Protein AF-A0A1M6DU33-F1 (afdb_monomer_lite)

Secondary structure (DSSP, 8-state):
-HHHHHHHHHHHHHHHHS---HHHHHHHHHHHHHHHHHHHHHHHHHHHT-HHHHHHHHHHHHHHHHHHHHHHHHHHHHHHHHHHHHHHHS----------S---

Organism: NCBI:txid1121432

Radius of gyration: 21.59 Å; chains: 1; bounding box: 40×49×50 Å

pLDDT: mean 84.2, std 13.63, range [44.47, 97.31]

Foldseek 3Di:
DVVVVVVVVVVVVCCVVDVDDPVRVVVVVVVVVVVCVVVVVVVVVVCVVDVVNVVCCVVVVVVCVCCVVCVVVVVVVVVVVVVVVVCVVDVPCPPPPPDDPDDD

InterPro domains:
  IPR005642 Lysine exporter LysO [PF03956] (6-87)

Structure (mmCIF, N/CA/C/O backbone):
data_AF-A0A1M6DU33-F1
#
_entry.id   AF-A0A1M6DU33-F1
#
loop_
_atom_site.group_PDB
_atom_site.id
_atom_site.type_symbol
_atom_site.label_atom_id
_atom_site.label_alt_id
_atom_site.label_comp_id
_atom_site.label_asym_id
_atom_site.label_entity_id
_atom_site.label_seq_id
_atom_site.pdbx_PDB_ins_code
_atom_site.Cartn_x
_atom_site.Cartn_y
_atom_site.Cartn_z
_atom_s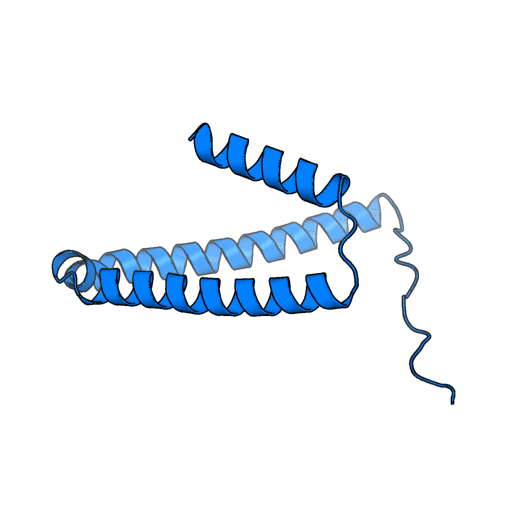ite.occupancy
_atom_site.B_iso_or_equiv
_atom_site.auth_seq_id
_atom_site.auth_comp_id
_atom_site.auth_asym_id
_atom_site.auth_atom_id
_atom_site.pdbx_PDB_model_num
ATOM 1 N N . MET A 1 1 ? 1.165 18.583 -0.193 1.00 72.62 1 MET A N 1
ATOM 2 C CA . MET A 1 1 ? 0.644 17.695 -1.259 1.00 72.62 1 MET A CA 1
ATOM 3 C C . MET A 1 1 ? 1.523 17.683 -2.509 1.00 72.62 1 MET A C 1
ATOM 5 O O . MET A 1 1 ? 1.838 16.598 -2.975 1.00 72.62 1 MET A O 1
ATOM 9 N N . GLY A 1 2 ? 2.008 18.833 -3.002 1.00 91.25 2 GLY A N 1
ATOM 10 C CA . GLY A 1 2 ? 2.886 18.885 -4.187 1.00 91.25 2 GLY A CA 1
ATOM 11 C C . GLY A 1 2 ? 4.191 18.078 -4.085 1.00 91.25 2 GLY A C 1
ATOM 12 O O . GLY A 1 2 ? 4.567 17.425 -5.048 1.00 91.25 2 GLY A O 1
ATOM 13 N N . PHE A 1 3 ? 4.836 18.028 -2.913 1.00 93.69 3 PHE A N 1
ATOM 14 C CA . PHE A 1 3 ? 6.086 17.272 -2.720 1.00 93.69 3 PHE A CA 1
ATOM 15 C C . PHE A 1 3 ? 5.950 15.759 -2.945 1.00 93.69 3 PHE A C 1
ATOM 17 O O . PHE A 1 3 ? 6.869 15.137 -3.467 1.00 93.69 3 PHE A O 1
ATOM 24 N N . VAL A 1 4 ? 4.803 15.168 -2.590 1.00 92.25 4 VAL A N 1
ATOM 25 C CA . VAL A 1 4 ? 4.557 13.731 -2.803 1.00 92.25 4 VAL A CA 1
ATOM 26 C C . VAL A 1 4 ? 4.412 13.439 -4.293 1.00 92.25 4 VAL A C 1
ATOM 28 O O . VAL A 1 4 ? 5.012 12.492 -4.788 1.00 92.25 4 VAL A O 1
ATOM 31 N N . LEU A 1 5 ? 3.682 14.293 -5.018 1.00 9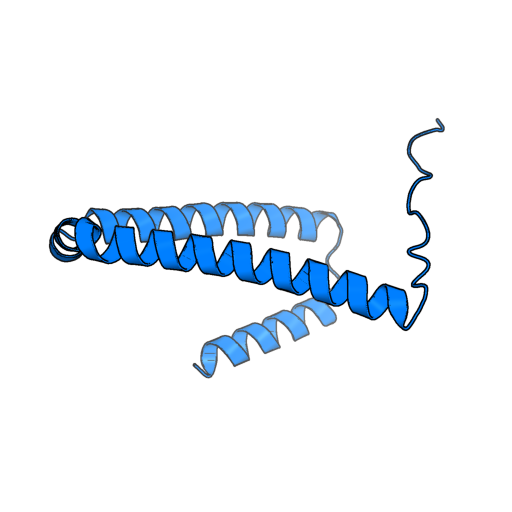4.31 5 LEU A N 1
ATOM 32 C CA . LEU A 1 5 ? 3.553 14.199 -6.474 1.00 94.31 5 LEU A CA 1
ATOM 33 C C . LEU A 1 5 ? 4.909 14.366 -7.171 1.00 94.31 5 LEU A C 1
ATOM 35 O O . LEU A 1 5 ? 5.219 13.603 -8.079 1.00 94.31 5 LEU A O 1
ATOM 39 N N . LEU A 1 6 ? 5.737 15.309 -6.711 1.00 94.44 6 LEU A N 1
ATOM 40 C CA . LEU A 1 6 ? 7.084 15.543 -7.244 1.00 94.44 6 LEU A CA 1
ATOM 41 C C . LEU A 1 6 ? 8.006 14.340 -7.007 1.00 94.44 6 LEU A C 1
ATOM 43 O O . LEU A 1 6 ? 8.721 13.926 -7.914 1.00 94.44 6 LEU A O 1
ATOM 47 N N . SER A 1 7 ? 7.940 13.743 -5.815 1.00 91.44 7 SER A N 1
ATOM 48 C CA . SER A 1 7 ? 8.689 12.530 -5.473 1.00 91.44 7 SER A CA 1
ATOM 49 C C . SER A 1 7 ? 8.223 11.318 -6.286 1.00 91.44 7 SER A C 1
ATOM 51 O O . SER A 1 7 ? 9.048 10.563 -6.795 1.00 91.44 7 SER A O 1
ATOM 53 N N . LEU A 1 8 ? 6.910 11.163 -6.493 1.00 91.69 8 LEU A N 1
ATOM 54 C CA . LEU A 1 8 ? 6.357 10.104 -7.339 1.00 91.69 8 LEU A CA 1
ATOM 55 C C . LEU A 1 8 ? 6.793 10.277 -8.800 1.00 91.69 8 LEU A C 1
ATOM 57 O O . LEU A 1 8 ? 7.256 9.320 -9.413 1.00 91.69 8 LEU A O 1
ATOM 61 N N . ALA A 1 9 ? 6.699 11.496 -9.340 1.00 93.62 9 ALA A N 1
ATOM 62 C CA . ALA A 1 9 ? 7.136 11.810 -10.698 1.00 93.62 9 ALA A CA 1
ATOM 63 C C . ALA A 1 9 ? 8.637 11.546 -10.883 1.00 93.62 9 ALA A C 1
ATOM 65 O O . ALA A 1 9 ? 9.034 10.912 -11.859 1.00 93.62 9 ALA A O 1
ATOM 66 N N . ALA A 1 10 ? 9.462 11.954 -9.915 1.00 92.38 10 ALA A N 1
ATOM 67 C CA . ALA A 1 10 ? 10.889 11.653 -9.909 1.00 92.38 10 ALA A CA 1
ATOM 68 C C . ALA A 1 10 ? 11.152 10.140 -9.840 1.00 92.38 10 ALA A C 1
ATOM 70 O O . ALA A 1 10 ? 11.976 9.632 -10.595 1.00 92.38 10 ALA A O 1
ATOM 71 N N . GLY A 1 11 ? 10.422 9.403 -8.997 1.00 88.25 11 GLY A N 1
ATOM 72 C CA . GLY A 1 11 ? 10.528 7.947 -8.889 1.00 88.25 11 GLY A CA 1
ATOM 73 C C . GLY A 1 11 ? 10.178 7.223 -10.192 1.00 88.25 11 GLY A C 1
ATOM 74 O O . GLY A 1 11 ? 10.893 6.305 -10.589 1.00 88.25 11 GLY A O 1
ATOM 75 N N . VAL A 1 12 ? 9.135 7.670 -10.897 1.00 89.62 12 VAL A N 1
ATOM 76 C CA . VAL A 1 12 ? 8.766 7.147 -12.224 1.00 89.62 12 VAL A CA 1
ATOM 77 C C . VAL A 1 12 ? 9.841 7.477 -13.261 1.00 89.62 12 VAL A C 1
ATOM 79 O O . VAL A 1 12 ? 10.234 6.598 -14.026 1.00 89.62 12 VAL A O 1
ATOM 82 N N . PHE A 1 13 ? 10.369 8.704 -13.259 1.00 92.00 13 PHE A N 1
ATOM 83 C CA . PHE A 1 13 ? 11.432 9.121 -14.179 1.00 92.00 13 PHE A CA 1
ATOM 84 C C . PHE A 1 13 ? 12.726 8.321 -13.964 1.00 92.00 13 PHE A C 1
ATOM 86 O O . PHE A 1 13 ? 13.331 7.845 -14.922 1.00 92.00 13 PHE A O 1
ATOM 93 N N . ILE A 1 14 ? 13.110 8.095 -12.705 1.00 85.69 14 ILE A N 1
ATOM 94 C CA . ILE A 1 14 ? 14.258 7.260 -12.322 1.00 85.69 14 ILE A CA 1
ATOM 95 C C . ILE A 1 14 ? 14.027 5.795 -12.713 1.00 85.69 14 ILE A C 1
ATOM 97 O O . ILE A 1 14 ? 14.936 5.154 -13.236 1.00 85.69 14 ILE A O 1
ATOM 101 N N . GLY A 1 15 ? 12.818 5.268 -12.498 1.00 84.44 15 GLY A N 1
ATOM 102 C CA . GLY A 1 15 ? 12.453 3.906 -12.895 1.00 84.44 15 GLY A CA 1
ATOM 103 C C . GLY A 1 15 ? 12.463 3.693 -14.411 1.00 84.44 15 GLY A C 1
ATOM 104 O O . GLY A 1 15 ? 12.778 2.598 -14.869 1.00 84.44 15 GLY A O 1
ATOM 105 N N . TRP A 1 16 ? 12.165 4.739 -15.187 1.00 84.00 16 TRP A N 1
ATOM 106 C CA . TRP A 1 16 ? 12.251 4.715 -16.646 1.00 84.00 16 TRP A CA 1
ATOM 107 C C . TRP A 1 16 ? 13.695 4.837 -17.155 1.00 84.00 16 TRP A C 1
ATOM 109 O O . TRP A 1 16 ? 14.083 4.108 -18.065 1.00 84.00 16 TRP A O 1
ATOM 119 N N . ALA A 1 17 ? 14.508 5.709 -16.550 1.00 80.38 17 ALA A N 1
ATOM 120 C CA . ALA A 1 17 ? 15.896 5.940 -16.959 1.00 80.38 17 ALA A CA 1
ATOM 121 C C . ALA A 1 17 ? 16.853 4.790 -16.583 1.00 80.38 17 ALA A C 1
ATOM 123 O O . ALA A 1 17 ? 17.815 4.530 -17.303 1.00 80.38 17 ALA A O 1
ATOM 124 N N . CYS A 1 18 ? 16.592 4.086 -15.477 1.00 71.38 18 CYS A N 1
ATOM 125 C CA . CYS A 1 18 ? 17.405 2.968 -15.003 1.00 71.38 18 CYS A CA 1
ATOM 126 C C . CYS A 1 18 ? 16.567 1.681 -14.958 1.00 71.38 18 CYS A C 1
ATOM 128 O O . CYS A 1 18 ? 15.981 1.391 -13.914 1.00 71.38 18 CYS A O 1
ATOM 130 N N . PRO A 1 19 ? 16.521 0.868 -16.032 1.00 67.88 19 PRO A N 1
ATOM 131 C CA . PRO A 1 19 ? 15.872 -0.438 -15.979 1.00 67.88 19 PRO A CA 1
ATOM 132 C C . PRO A 1 19 ? 16.576 -1.311 -14.932 1.00 67.88 19 PRO A C 1
ATOM 134 O O . PRO A 1 19 ? 17.723 -1.733 -15.099 1.00 67.88 19 PRO A O 1
ATOM 137 N N . LEU A 1 20 ? 15.903 -1.540 -13.801 1.00 64.88 20 LEU A N 1
ATOM 138 C CA . LEU A 1 20 ? 16.488 -2.264 -12.680 1.00 64.88 20 LEU A CA 1
ATOM 139 C C . LEU A 1 20 ? 16.754 -3.721 -13.073 1.00 64.88 20 LEU A C 1
ATOM 141 O O . LEU A 1 20 ? 15.845 -4.479 -13.407 1.00 64.88 20 LEU A O 1
ATOM 145 N N . SER A 1 21 ? 18.014 -4.135 -12.938 1.00 73.50 21 SER A N 1
ATOM 146 C CA . SER A 1 21 ? 18.415 -5.543 -12.990 1.00 73.50 21 SER A CA 1
ATOM 147 C C . SER A 1 21 ? 17.550 -6.397 -12.038 1.00 73.50 21 SER A C 1
ATOM 149 O O . SER A 1 21 ? 17.194 -5.925 -10.950 1.00 73.50 21 SER A O 1
ATOM 151 N N . PRO A 1 22 ? 17.271 -7.682 -12.347 1.00 71.56 22 PRO A N 1
ATOM 152 C CA . PRO A 1 22 ? 16.467 -8.584 -11.503 1.00 71.56 22 PRO A CA 1
ATOM 153 C C . PRO A 1 22 ? 16.990 -8.776 -10.064 1.00 71.56 22 PRO A C 1
ATOM 155 O O . PRO A 1 22 ? 16.290 -9.337 -9.214 1.00 71.56 22 PRO A O 1
ATOM 158 N N . ARG A 1 23 ? 18.220 -8.336 -9.767 1.00 70.12 23 ARG A N 1
ATOM 159 C CA . ARG A 1 23 ? 18.769 -8.258 -8.402 1.00 70.12 23 ARG A CA 1
ATOM 160 C C . ARG A 1 23 ? 18.314 -6.996 -7.659 1.00 70.12 23 ARG A C 1
ATOM 162 O O . ARG A 1 23 ? 17.959 -7.088 -6.488 1.00 70.12 23 ARG A O 1
ATOM 169 N N . GLY A 1 24 ? 18.270 -5.852 -8.344 1.00 77.69 24 GLY A N 1
ATOM 170 C CA . GLY A 1 24 ? 17.806 -4.577 -7.792 1.00 77.69 24 GLY A CA 1
ATOM 171 C C . GLY A 1 24 ? 16.323 -4.617 -7.435 1.00 77.69 24 GLY A C 1
ATOM 172 O O . GLY A 1 24 ? 15.956 -4.234 -6.332 1.00 77.69 24 GLY A O 1
ATOM 173 N N . VAL A 1 25 ? 15.490 -5.204 -8.300 1.00 80.94 25 VAL A N 1
ATOM 174 C CA . VAL A 1 25 ? 14.049 -5.374 -8.029 1.00 80.94 25 VAL A CA 1
ATOM 175 C C . VAL A 1 25 ? 13.808 -6.202 -6.761 1.00 80.94 25 VAL A C 1
ATOM 177 O O . VAL A 1 25 ? 12.996 -5.829 -5.919 1.00 80.94 25 VAL A O 1
ATOM 180 N N . ARG A 1 26 ? 14.570 -7.288 -6.564 1.00 83.12 26 ARG A N 1
ATOM 181 C CA . ARG A 1 26 ? 14.478 -8.113 -5.347 1.00 83.12 26 ARG A CA 1
ATOM 182 C C . ARG A 1 26 ? 14.939 -7.378 -4.089 1.00 83.12 26 ARG A C 1
ATOM 184 O O . ARG A 1 26 ? 14.357 -7.588 -3.025 1.00 83.12 26 ARG A O 1
ATOM 191 N N . LEU A 1 27 ? 15.969 -6.537 -4.195 1.00 86.94 27 LEU A N 1
ATOM 192 C CA . LEU A 1 27 ? 16.441 -5.726 -3.074 1.00 86.94 27 LEU A CA 1
ATOM 193 C C . LEU A 1 27 ? 15.404 -4.669 -2.688 1.00 86.94 27 LEU A C 1
ATOM 195 O O . LEU A 1 27 ? 15.069 -4.558 -1.512 1.00 86.94 27 LEU A O 1
ATOM 199 N N . VAL A 1 28 ? 14.849 -3.962 -3.677 1.00 88.69 28 VAL A N 1
ATOM 200 C CA . VAL A 1 28 ? 13.782 -2.974 -3.472 1.00 88.69 28 VAL A CA 1
ATOM 201 C C . VAL A 1 28 ? 12.562 -3.637 -2.849 1.00 88.69 28 VAL A C 1
ATOM 203 O O . VAL A 1 28 ? 12.068 -3.141 -1.851 1.00 88.69 28 VAL A O 1
ATOM 206 N N . GLN A 1 29 ? 12.135 -4.804 -3.334 1.00 89.19 29 GLN A N 1
ATOM 207 C CA . GLN A 1 29 ? 11.002 -5.528 -2.754 1.00 89.19 29 GLN A CA 1
ATOM 208 C C . GLN A 1 29 ? 11.218 -5.868 -1.268 1.00 89.19 29 GLN A C 1
ATOM 210 O O . GLN A 1 29 ? 10.321 -5.662 -0.449 1.00 89.19 29 GLN A O 1
ATOM 215 N N . LYS A 1 30 ? 12.409 -6.360 -0.897 1.00 92.56 30 LYS A N 1
ATOM 216 C CA . LYS A 1 30 ? 12.750 -6.620 0.512 1.00 92.56 30 LYS A CA 1
ATOM 217 C C . LYS A 1 30 ? 12.793 -5.332 1.333 1.00 92.56 30 LYS A C 1
ATOM 219 O O . LYS A 1 30 ? 12.276 -5.315 2.447 1.00 92.56 30 LYS A O 1
ATOM 224 N N . ALA A 1 31 ? 13.372 -4.265 0.785 1.00 94.12 31 ALA A N 1
ATOM 225 C CA . ALA A 1 31 ? 13.441 -2.963 1.438 1.00 94.12 31 ALA A CA 1
ATOM 226 C C . ALA A 1 31 ? 12.047 -2.353 1.643 1.00 94.12 31 ALA A C 1
ATOM 228 O O . ALA A 1 31 ? 11.765 -1.852 2.724 1.00 94.12 31 ALA A O 1
ATOM 229 N N . THR A 1 32 ? 11.149 -2.455 0.660 1.00 94.75 32 THR A N 1
ATOM 230 C CA . THR A 1 32 ? 9.755 -2.016 0.770 1.00 94.75 32 THR A CA 1
ATOM 231 C C . THR A 1 32 ? 9.027 -2.799 1.848 1.00 94.75 32 THR A C 1
ATOM 233 O O . THR A 1 32 ? 8.363 -2.186 2.671 1.00 94.75 32 THR A O 1
ATOM 236 N N . LEU A 1 33 ? 9.176 -4.126 1.904 1.00 95.12 33 LEU A N 1
ATOM 237 C CA . LEU A 1 33 ? 8.560 -4.925 2.964 1.00 95.12 33 LEU A CA 1
ATOM 238 C C . LEU A 1 33 ? 9.084 -4.522 4.351 1.00 95.12 33 LEU A C 1
ATOM 240 O O . LEU A 1 33 ? 8.294 -4.339 5.272 1.00 95.12 33 LEU A O 1
ATOM 244 N N . ALA A 1 34 ? 10.401 -4.338 4.492 1.00 96.19 34 ALA A N 1
ATOM 245 C CA . ALA A 1 34 ? 11.011 -3.888 5.741 1.00 96.19 34 ALA A CA 1
ATOM 246 C C . ALA A 1 34 ? 10.523 -2.485 6.140 1.00 96.19 34 ALA A C 1
ATOM 248 O O . ALA A 1 34 ? 10.148 -2.266 7.289 1.00 96.19 34 ALA A O 1
ATOM 249 N N . ALA A 1 35 ? 10.457 -1.554 5.186 1.00 95.75 35 ALA A N 1
ATOM 250 C CA . ALA A 1 35 ? 9.944 -0.208 5.405 1.00 95.75 35 ALA A CA 1
ATOM 251 C C . ALA A 1 35 ? 8.458 -0.221 5.779 1.00 95.75 35 ALA A C 1
ATOM 253 O O . ALA A 1 35 ? 8.074 0.452 6.728 1.00 95.75 35 ALA A O 1
ATOM 254 N N . LEU A 1 36 ? 7.633 -1.017 5.091 1.00 97.25 36 LEU A N 1
ATOM 255 C CA . LEU A 1 36 ? 6.224 -1.214 5.428 1.00 97.25 36 LEU A CA 1
ATOM 256 C C . LEU A 1 36 ? 6.080 -1.766 6.842 1.00 97.25 36 LEU A C 1
ATOM 258 O O . LEU A 1 36 ? 5.261 -1.259 7.592 1.00 97.25 36 LEU A O 1
ATOM 262 N N . PHE A 1 37 ? 6.890 -2.752 7.228 1.00 96.94 37 PHE A N 1
ATOM 263 C CA . PHE A 1 37 ? 6.857 -3.310 8.577 1.00 96.94 37 PHE A CA 1
ATOM 264 C C . PHE A 1 37 ? 7.179 -2.250 9.638 1.00 96.94 37 PHE A C 1
ATOM 266 O O . PHE A 1 37 ? 6.435 -2.098 10.604 1.00 96.94 37 PHE A O 1
ATOM 273 N N . VAL A 1 38 ? 8.242 -1.468 9.428 1.00 96.88 38 VAL A N 1
ATOM 274 C CA . VAL A 1 38 ? 8.622 -0.364 10.324 1.00 96.88 38 VAL A CA 1
ATOM 275 C C . VAL A 1 38 ? 7.529 0.701 10.383 1.00 96.88 38 VAL A C 1
ATOM 277 O O . VAL A 1 38 ? 7.186 1.171 11.464 1.00 96.88 38 VAL A O 1
ATOM 280 N N . LEU A 1 39 ? 6.955 1.071 9.241 1.00 96.06 39 LEU A N 1
ATOM 281 C CA . LEU A 1 39 ? 5.951 2.125 9.140 1.00 96.06 39 LEU A CA 1
ATOM 282 C C . LEU A 1 39 ? 4.623 1.697 9.771 1.00 96.06 39 LEU A C 1
ATOM 284 O O . LEU A 1 39 ? 4.036 2.453 10.540 1.00 96.06 39 LEU A O 1
ATOM 288 N N . LEU A 1 40 ? 4.185 0.465 9.509 1.00 95.88 40 LEU A N 1
ATOM 289 C CA . LEU A 1 40 ? 2.973 -0.112 10.084 1.00 95.88 40 LEU A CA 1
ATOM 290 C C . LEU A 1 40 ? 3.126 -0.318 11.595 1.00 95.88 40 LEU A C 1
ATOM 292 O O . LEU A 1 40 ? 2.219 0.019 12.353 1.00 95.88 40 LEU A O 1
ATOM 296 N N . GLY A 1 41 ? 4.292 -0.797 12.038 1.00 96.44 41 GLY A N 1
ATOM 297 C CA . GLY A 1 41 ? 4.625 -0.925 13.455 1.00 96.44 41 GLY A CA 1
ATOM 298 C C . GLY A 1 41 ? 4.673 0.428 14.163 1.00 96.44 41 GLY A C 1
ATOM 299 O O . GLY A 1 41 ? 4.091 0.579 15.232 1.00 96.44 41 GLY A O 1
ATOM 300 N N . SER A 1 42 ? 5.298 1.435 13.547 1.00 95.81 42 SER A N 1
ATOM 301 C CA . SER A 1 42 ? 5.353 2.795 14.089 1.00 95.81 42 SER A CA 1
ATOM 302 C C . SER A 1 42 ? 3.963 3.416 14.196 1.00 95.81 42 SER A C 1
ATOM 304 O O . SER A 1 42 ? 3.621 3.931 15.255 1.00 95.81 42 SER A O 1
ATOM 306 N N . MET A 1 43 ? 3.134 3.307 13.153 1.00 93.75 43 MET A N 1
ATOM 307 C CA . MET A 1 43 ? 1.740 3.755 13.194 1.00 93.75 43 MET A CA 1
ATOM 308 C C . MET A 1 43 ? 0.963 3.041 14.304 1.00 93.75 43 MET A C 1
ATOM 310 O O . MET A 1 43 ? 0.337 3.703 15.126 1.00 93.75 43 MET A O 1
ATOM 314 N N . GLY A 1 44 ? 1.058 1.712 14.394 1.00 91.06 44 GLY A N 1
ATOM 315 C CA . GLY A 1 44 ? 0.405 0.937 15.452 1.00 91.06 44 GLY A CA 1
ATOM 316 C C . GLY A 1 44 ? 0.837 1.366 16.856 1.00 91.06 44 GLY A C 1
ATOM 317 O O . GLY A 1 44 ? -0.013 1.586 17.716 1.00 91.06 44 GLY A O 1
ATOM 318 N N . ALA A 1 45 ? 2.139 1.568 17.075 1.00 92.81 45 ALA A N 1
ATOM 319 C CA . ALA A 1 45 ? 2.675 2.054 18.344 1.00 92.81 45 ALA A CA 1
ATOM 320 C C . ALA A 1 45 ? 2.187 3.475 18.672 1.00 92.81 45 ALA A C 1
ATOM 322 O O . ALA A 1 45 ? 1.844 3.757 19.816 1.00 92.81 45 ALA A O 1
ATOM 323 N N . GLN A 1 46 ? 2.105 4.359 17.675 1.00 91.06 46 GLN A N 1
ATOM 324 C CA . GLN A 1 46 ? 1.631 5.732 17.852 1.00 91.06 46 GLN A CA 1
ATOM 325 C C . GLN A 1 46 ? 0.138 5.784 18.213 1.00 91.06 46 GLN A C 1
ATOM 327 O O . GLN A 1 46 ? -0.251 6.550 19.092 1.00 91.06 46 GLN A O 1
ATOM 332 N N . LEU A 1 47 ? -0.690 4.946 17.576 1.00 89.19 47 LEU A N 1
ATOM 333 C CA . LEU A 1 47 ? -2.104 4.796 17.930 1.00 89.19 47 LEU A CA 1
ATOM 334 C C . LEU A 1 47 ? -2.284 4.144 19.312 1.00 89.19 47 LEU A C 1
ATOM 336 O O . LEU A 1 47 ? -3.155 4.567 20.066 1.00 89.19 47 LEU A O 1
ATOM 340 N N . GLY A 1 48 ? -1.465 3.144 19.650 1.00 86.12 48 GLY A N 1
ATOM 341 C CA . GLY A 1 48 ? -1.539 2.407 20.915 1.00 86.12 48 GLY A CA 1
ATOM 342 C C . GLY A 1 48 ? -0.958 3.142 22.125 1.00 86.12 48 GLY A C 1
ATOM 343 O O . GLY A 1 48 ? -1.346 2.849 23.243 1.00 86.12 48 GLY A O 1
ATOM 344 N N . ALA A 1 49 ? -0.055 4.105 21.941 1.00 85.38 49 ALA A N 1
ATOM 345 C CA . ALA A 1 49 ? 0.442 4.950 23.032 1.00 85.38 49 ALA A CA 1
ATOM 346 C C . ALA A 1 49 ? -0.468 6.161 23.311 1.00 85.38 49 ALA A C 1
ATOM 348 O O . ALA A 1 49 ? -0.264 6.886 24.284 1.00 85.38 49 ALA A O 1
ATOM 349 N N . ASN A 1 50 ? -1.453 6.417 22.445 1.00 87.81 50 ASN A N 1
ATOM 350 C CA . ASN A 1 50 ? -2.343 7.561 22.560 1.00 87.81 50 ASN A CA 1
ATOM 351 C C . ASN A 1 50 ? -3.657 7.155 23.243 1.00 87.81 50 ASN A C 1
ATOM 353 O O . ASN A 1 50 ? -4.587 6.685 22.591 1.00 87.81 50 ASN A O 1
ATOM 357 N N . GLU A 1 51 ? -3.746 7.392 24.555 1.00 79.88 51 GLU A N 1
ATOM 358 C CA . GLU A 1 51 ? -4.930 7.086 25.378 1.00 79.88 51 GLU A CA 1
ATOM 359 C C . GLU A 1 51 ? -6.229 7.723 24.855 1.00 79.88 51 GLU A C 1
ATOM 361 O O . GLU A 1 51 ? -7.307 7.142 24.972 1.00 79.88 51 GLU A O 1
ATOM 366 N N . ALA A 1 52 ? -6.156 8.896 24.215 1.00 82.31 52 ALA A N 1
ATOM 367 C CA . ALA A 1 52 ? -7.334 9.520 23.613 1.00 82.31 52 ALA A CA 1
ATOM 368 C C . ALA A 1 52 ? -7.848 8.721 22.405 1.00 82.31 52 ALA A C 1
ATOM 370 O O . ALA A 1 52 ? -9.061 8.595 22.213 1.00 82.31 52 ALA A O 1
ATOM 371 N N . VAL A 1 53 ? -6.934 8.156 21.612 1.00 84.75 53 VAL A N 1
ATOM 372 C CA . VAL A 1 53 ? -7.272 7.274 20.490 1.00 84.75 53 VAL A CA 1
ATOM 373 C C . VAL A 1 53 ? -7.758 5.933 21.021 1.00 84.75 53 VAL A C 1
ATOM 375 O O . VAL A 1 53 ? -8.844 5.533 20.626 1.00 84.75 53 VAL A O 1
ATOM 378 N N . LEU A 1 54 ? -7.042 5.306 21.963 1.00 82.50 54 LEU A N 1
ATOM 379 C CA . LEU A 1 54 ? -7.416 4.058 22.650 1.00 82.50 54 LEU A CA 1
ATOM 380 C C . LEU A 1 54 ? -8.822 4.109 23.252 1.00 82.50 54 LEU A C 1
ATOM 382 O O . LEU A 1 54 ? -9.646 3.241 22.978 1.00 82.50 54 LEU A O 1
ATOM 386 N N . ARG A 1 55 ? -9.142 5.162 24.008 1.00 82.00 55 ARG A N 1
ATOM 387 C CA . ARG A 1 55 ? -10.478 5.358 24.587 1.00 82.00 55 ARG A CA 1
ATOM 388 C C . ARG A 1 55 ? -11.545 5.599 23.519 1.00 82.00 55 ARG A C 1
ATOM 390 O O . ARG A 1 55 ? -12.701 5.235 23.707 1.00 82.00 55 ARG A O 1
ATOM 397 N N . SER A 1 56 ? -11.153 6.186 22.390 1.00 83.81 56 SER A N 1
ATOM 398 C CA . SER A 1 56 ? -12.027 6.382 21.233 1.00 83.81 56 SER A CA 1
ATOM 399 C C . SER A 1 56 ? -12.078 5.165 20.305 1.00 83.81 56 SER A C 1
ATOM 401 O O . SER A 1 56 ? -12.925 5.167 19.414 1.00 83.81 56 SER A O 1
ATOM 403 N N . LEU A 1 57 ? -11.242 4.129 20.490 1.00 83.25 57 LEU A N 1
ATOM 404 C CA . LEU A 1 57 ? -11.213 2.925 19.646 1.00 83.25 57 LEU A CA 1
ATOM 405 C C . LEU A 1 57 ? -12.510 2.132 19.734 1.00 83.25 57 LEU A C 1
ATOM 407 O O . LEU A 1 57 ? -12.850 1.469 18.767 1.00 83.25 57 LEU A O 1
ATOM 411 N N . ASP A 1 58 ? -13.254 2.211 20.834 1.00 81.00 58 ASP A N 1
ATOM 412 C CA 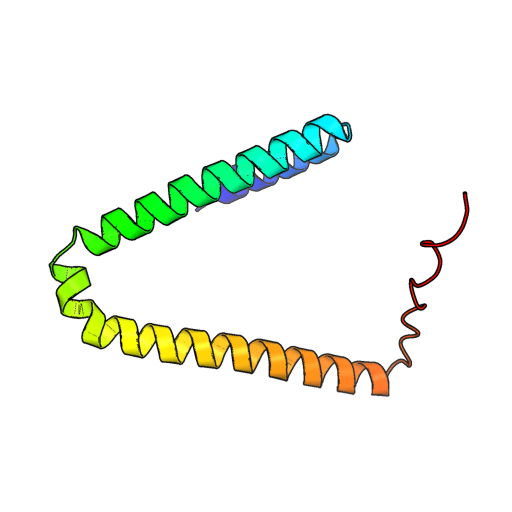. ASP A 1 58 ? -14.589 1.611 20.900 1.00 81.00 58 ASP A CA 1
ATOM 413 C C . ASP A 1 58 ? -15.489 2.187 19.787 1.00 81.00 58 ASP A C 1
ATOM 415 O O . ASP A 1 58 ? -15.981 1.482 18.904 1.00 81.00 58 ASP A O 1
ATOM 419 N N . THR A 1 59 ? -15.573 3.518 19.729 1.00 83.38 59 THR A N 1
ATOM 420 C CA . THR A 1 59 ? -16.397 4.213 18.734 1.00 83.38 59 THR A CA 1
ATOM 421 C C . THR A 1 59 ? -15.771 4.239 17.333 1.00 83.38 59 THR A C 1
ATOM 423 O O . THR A 1 59 ? -16.474 4.072 16.337 1.00 83.38 59 THR A O 1
ATOM 426 N N . MET A 1 60 ? -14.456 4.441 17.225 1.00 88.12 60 MET A N 1
ATOM 427 C CA . MET A 1 60 ? -13.722 4.541 15.959 1.00 88.12 60 MET A CA 1
ATOM 428 C C . MET A 1 60 ? -13.427 3.171 15.361 1.00 88.12 60 MET A C 1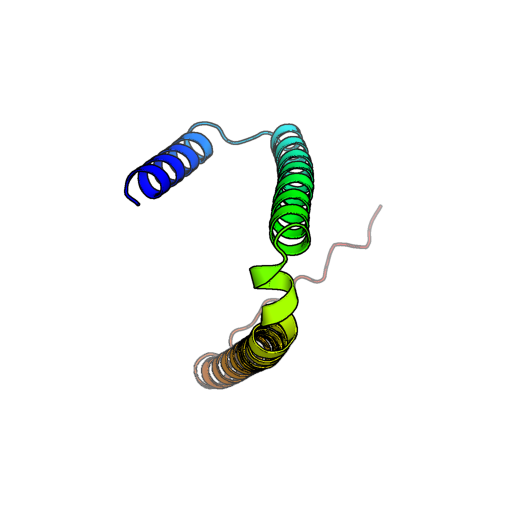
ATOM 430 O O . MET A 1 60 ? -13.473 3.026 14.146 1.00 88.12 60 MET A O 1
ATOM 434 N N . GLY A 1 61 ? -13.161 2.165 16.188 1.00 87.69 61 GLY A N 1
ATOM 435 C CA . GLY A 1 61 ? -12.879 0.795 15.776 1.00 87.69 61 GLY A CA 1
ATOM 436 C C . GLY A 1 61 ? -14.111 0.117 15.198 1.00 87.69 61 GLY A C 1
ATOM 437 O O . GLY A 1 61 ? -14.010 -0.467 14.123 1.00 87.69 61 GLY A 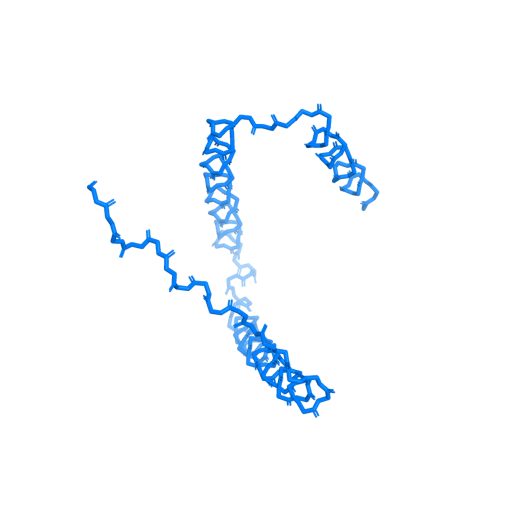O 1
ATOM 438 N N . LEU A 1 62 ? -15.291 0.278 15.814 1.00 90.75 62 LEU A N 1
ATOM 439 C CA . LEU A 1 62 ? -16.538 -0.229 15.231 1.00 90.75 62 LEU A CA 1
ATOM 440 C C . LEU A 1 62 ? -16.831 0.443 13.880 1.00 90.75 62 LEU A C 1
ATOM 442 O O . LEU A 1 62 ? -17.132 -0.233 12.896 1.00 90.75 62 LEU A O 1
ATOM 446 N N . ARG A 1 63 ? -16.680 1.773 13.804 1.00 92.94 63 ARG A N 1
ATOM 447 C CA . ARG A 1 63 ? -16.835 2.527 12.548 1.00 92.94 63 ARG A CA 1
ATOM 448 C C . ARG A 1 63 ? -15.838 2.062 11.490 1.00 92.94 63 ARG A C 1
ATOM 450 O O . ARG A 1 63 ? -16.232 1.831 10.353 1.00 92.94 63 ARG A O 1
ATOM 457 N N . ALA A 1 64 ? -14.571 1.898 11.859 1.00 92.81 64 ALA A N 1
ATOM 458 C CA . ALA A 1 64 ? -13.519 1.441 10.963 1.00 92.81 64 ALA A CA 1
ATOM 459 C C . ALA A 1 64 ? -13.766 0.008 10.484 1.00 92.81 64 ALA A C 1
ATOM 461 O O . ALA A 1 64 ? -13.571 -0.261 9.305 1.00 92.81 64 ALA A O 1
ATOM 462 N N . LEU A 1 65 ? -14.248 -0.889 11.348 1.00 93.88 65 LEU A N 1
ATOM 463 C CA . LEU A 1 65 ? -14.587 -2.265 10.990 1.00 93.88 65 LEU A CA 1
ATOM 464 C C . LEU A 1 65 ? -15.727 -2.303 9.969 1.00 93.88 65 LEU A C 1
ATOM 466 O O . LEU A 1 65 ? -15.612 -2.970 8.942 1.00 93.88 65 LEU A O 1
ATOM 470 N N . VAL A 1 66 ? -16.806 -1.557 10.225 1.00 96.25 66 VAL A N 1
ATOM 471 C CA . VAL A 1 66 ? -17.949 -1.472 9.307 1.00 96.25 66 VAL A CA 1
ATOM 472 C C . VAL A 1 66 ? -17.526 -0.842 7.981 1.00 96.25 66 VAL A C 1
ATOM 474 O O . VAL A 1 66 ? -17.850 -1.382 6.928 1.00 96.25 66 VAL A O 1
ATOM 477 N N . LEU A 1 67 ? -16.760 0.253 8.010 1.00 95.62 67 LEU A N 1
ATOM 478 C CA . LEU A 1 67 ? -16.265 0.916 6.802 1.00 95.62 67 LEU A CA 1
ATOM 479 C C . LEU A 1 67 ? -15.307 0.025 6.007 1.00 95.62 67 LEU A C 1
ATOM 481 O O . LEU A 1 67 ? -15.451 -0.078 4.794 1.00 95.62 67 LEU A O 1
ATOM 485 N N . ALA A 1 68 ? -14.357 -0.640 6.664 1.00 95.88 68 ALA A N 1
ATOM 486 C CA . ALA A 1 68 ? -13.422 -1.550 6.011 1.00 95.88 68 ALA A CA 1
ATOM 487 C C . ALA A 1 68 ? -14.155 -2.756 5.411 1.00 95.88 68 ALA A C 1
ATOM 489 O O . ALA A 1 68 ? -13.949 -3.074 4.242 1.00 95.88 68 ALA A O 1
ATOM 490 N N . GLY A 1 69 ? -15.059 -3.380 6.171 1.00 97.31 69 GLY A N 1
ATOM 491 C CA . GLY A 1 69 ? -15.863 -4.509 5.710 1.00 97.31 69 GLY A CA 1
ATOM 492 C C . GLY A 1 69 ? -16.758 -4.138 4.528 1.00 97.31 69 GLY A C 1
ATOM 493 O O . GLY A 1 69 ? -16.726 -4.812 3.500 1.00 97.31 69 GLY A O 1
ATOM 494 N N . ALA A 1 70 ? -17.496 -3.031 4.632 1.00 96.62 70 ALA A N 1
ATOM 495 C CA . ALA A 1 70 ? -18.346 -2.536 3.553 1.00 96.62 70 ALA A CA 1
ATOM 496 C C . ALA A 1 70 ? -17.532 -2.116 2.320 1.00 96.62 70 ALA A C 1
ATOM 498 O O . ALA A 1 70 ? -17.952 -2.381 1.198 1.00 96.62 70 ALA A O 1
ATOM 499 N N . SER A 1 71 ? -16.356 -1.511 2.510 1.00 97.00 71 SER A N 1
ATOM 500 C CA . SER A 1 71 ? -15.465 -1.108 1.417 1.00 97.00 71 SER A CA 1
ATOM 501 C C . SER A 1 71 ? -14.903 -2.316 0.666 1.00 97.00 71 SER A C 1
ATOM 503 O O . SER A 1 71 ? -14.977 -2.367 -0.562 1.00 97.00 71 SER A O 1
ATOM 505 N N . VAL A 1 72 ? -14.417 -3.338 1.381 1.00 97.00 72 VAL A N 1
ATOM 506 C CA . VAL A 1 72 ? -13.929 -4.581 0.762 1.00 97.00 72 VAL A CA 1
ATOM 507 C C . VAL A 1 72 ? -15.072 -5.317 0.062 1.00 97.00 72 VAL A C 1
ATOM 509 O O . VAL A 1 72 ? -14.933 -5.675 -1.107 1.00 97.00 72 VAL A O 1
ATOM 512 N N . ALA A 1 73 ? -16.215 -5.495 0.731 1.00 96.88 73 ALA A N 1
ATOM 513 C CA . ALA A 1 73 ? -17.380 -6.153 0.144 1.00 96.88 73 ALA A CA 1
ATOM 514 C C . ALA A 1 73 ? -17.897 -5.405 -1.094 1.00 96.88 73 ALA A C 1
ATOM 516 O O . ALA A 1 73 ? -18.150 -6.026 -2.124 1.00 96.88 73 ALA A O 1
ATOM 517 N N . GLY A 1 74 ? -17.993 -4.075 -1.023 1.00 96.12 74 GLY A N 1
ATOM 518 C CA . GLY A 1 74 ? -18.399 -3.223 -2.135 1.00 96.12 74 GLY A CA 1
ATOM 519 C C . GLY A 1 74 ? -17.424 -3.291 -3.307 1.00 96.12 74 GLY A C 1
ATOM 520 O O . GLY A 1 74 ? -17.859 -3.444 -4.443 1.00 96.12 74 GLY A O 1
ATOM 521 N N . SER A 1 75 ? -16.115 -3.260 -3.042 1.00 96.81 75 SER A N 1
ATOM 522 C CA . SER A 1 75 ? -15.078 -3.383 -4.073 1.00 96.81 75 SER A CA 1
ATOM 523 C C . SER A 1 75 ? -15.152 -4.732 -4.797 1.00 96.81 75 SER A C 1
ATOM 525 O O . SER A 1 75 ? -15.213 -4.773 -6.026 1.00 96.81 75 SER A O 1
ATOM 527 N N . VAL A 1 76 ? -15.246 -5.840 -4.052 1.00 96.25 76 VAL A N 1
ATOM 528 C CA . VAL A 1 76 ? -15.366 -7.191 -4.629 1.00 96.25 76 VAL A CA 1
ATOM 529 C C . VAL A 1 76 ? -16.666 -7.344 -5.421 1.00 96.25 76 VAL A C 1
ATOM 531 O O . VAL A 1 76 ? -16.648 -7.862 -6.539 1.00 96.25 76 VAL A O 1
ATOM 534 N N . LEU A 1 77 ? -17.789 -6.861 -4.881 1.00 96.25 77 LEU A N 1
ATOM 535 C CA . LEU A 1 77 ? -19.087 -6.904 -5.552 1.00 96.25 77 LEU A CA 1
ATOM 536 C C . LEU A 1 77 ? -19.075 -6.097 -6.857 1.00 96.25 77 LEU A C 1
ATOM 538 O O . LEU A 1 77 ? -19.598 -6.561 -7.872 1.00 96.25 77 LEU A O 1
ATOM 542 N N . LEU A 1 78 ? -18.455 -4.915 -6.847 1.00 95.12 78 LEU A N 1
ATOM 543 C CA . LEU A 1 78 ? -18.371 -4.042 -8.012 1.00 95.12 78 LEU A CA 1
ATOM 544 C C . LEU A 1 78 ? -17.465 -4.631 -9.094 1.00 95.12 78 LEU A C 1
ATOM 546 O O . LEU A 1 78 ? -17.851 -4.629 -10.260 1.00 95.12 78 LEU A O 1
ATOM 550 N N . VAL A 1 79 ? -16.312 -5.198 -8.722 1.00 94.81 79 VAL A N 1
ATOM 551 C CA . VAL A 1 79 ? -15.441 -5.933 -9.654 1.00 94.81 79 VAL A CA 1
ATOM 552 C C . VAL A 1 79 ? -16.193 -7.109 -10.266 1.00 94.81 79 VAL A C 1
ATOM 554 O O . VAL A 1 79 ? -16.181 -7.264 -11.482 1.00 94.81 79 VAL A O 1
ATOM 557 N N . TYR A 1 80 ? -16.913 -7.897 -9.465 1.00 92.50 80 TYR A N 1
ATOM 558 C CA . TYR A 1 80 ? -17.685 -9.031 -9.972 1.00 92.50 80 TYR A CA 1
ATOM 559 C C . TYR A 1 80 ? -18.784 -8.598 -10.952 1.00 92.50 80 TYR A C 1
ATOM 561 O O . TYR A 1 80 ? -18.947 -9.198 -12.018 1.00 92.50 80 TYR A O 1
ATOM 569 N N . LEU A 1 81 ? -19.516 -7.530 -10.625 1.00 92.19 81 LEU A N 1
ATOM 570 C CA . LEU A 1 81 ? -20.540 -6.972 -11.503 1.00 92.19 81 LEU A CA 1
ATOM 571 C C . LEU A 1 81 ? -19.927 -6.426 -12.795 1.00 92.19 81 LEU A C 1
ATOM 573 O O . LEU A 1 81 ? -20.453 -6.691 -13.875 1.00 92.19 81 LEU A O 1
ATOM 577 N N . PHE A 1 82 ? -18.801 -5.721 -12.691 1.00 92.75 82 PHE A N 1
ATOM 578 C CA . PHE A 1 82 ? -18.086 -5.166 -13.831 1.00 92.75 82 PHE A CA 1
ATOM 579 C C . PHE A 1 82 ? -17.552 -6.268 -14.746 1.00 92.75 82 PHE A C 1
ATOM 581 O O . PHE A 1 82 ? -17.803 -6.227 -15.945 1.00 92.75 82 PHE A O 1
ATOM 588 N N . THR A 1 83 ? -16.907 -7.306 -14.206 1.00 89.25 83 THR A N 1
ATOM 589 C CA . THR A 1 83 ? -16.444 -8.462 -14.987 1.00 89.25 83 THR A CA 1
ATOM 590 C C . THR A 1 83 ? -17.611 -9.187 -15.650 1.00 89.25 83 THR A C 1
ATOM 592 O O . THR A 1 83 ? -17.516 -9.560 -16.817 1.00 89.25 83 THR A O 1
ATOM 595 N N . ARG A 1 84 ? -18.743 -9.355 -14.954 1.00 86.31 84 ARG A N 1
ATOM 596 C CA . ARG A 1 84 ? -19.935 -9.998 -15.524 1.00 86.31 84 ARG A CA 1
ATOM 597 C C . ARG A 1 84 ? -20.581 -9.159 -16.629 1.00 86.31 84 ARG A C 1
ATOM 599 O O . ARG A 1 84 ? -21.028 -9.733 -17.619 1.00 86.31 84 ARG A O 1
ATOM 606 N N . LEU A 1 85 ? -20.633 -7.836 -16.471 1.00 87.75 85 LEU A N 1
ATOM 607 C CA . LEU A 1 85 ? -21.151 -6.904 -17.474 1.00 87.75 85 LEU A CA 1
ATOM 608 C C . LEU A 1 85 ? -20.219 -6.823 -18.690 1.00 87.75 85 LEU A C 1
ATOM 610 O O . LEU A 1 85 ? -20.684 -6.875 -19.824 1.00 87.75 85 LEU A O 1
ATOM 614 N N . LEU A 1 86 ? -18.907 -6.771 -18.456 1.00 87.38 86 LEU A N 1
ATOM 615 C CA . LEU A 1 86 ? -17.896 -6.723 -19.504 1.00 87.38 86 LEU A CA 1
ATOM 616 C C . LEU A 1 86 ? -17.863 -8.028 -20.307 1.00 87.38 86 LEU A C 1
ATOM 618 O O . LEU A 1 86 ? -17.893 -7.962 -21.527 1.00 87.38 86 LEU A O 1
ATOM 622 N N . ASN A 1 87 ? -17.932 -9.193 -19.648 1.00 84.88 87 ASN A N 1
ATOM 623 C CA . ASN A 1 87 ? -18.025 -10.502 -20.311 1.00 84.88 87 ASN A CA 1
ATOM 624 C C . ASN A 1 87 ? -19.293 -10.652 -21.177 1.00 84.88 87 ASN A C 1
ATOM 626 O O . ASN A 1 87 ? -19.339 -11.457 -22.101 1.00 84.88 87 ASN A O 1
ATOM 630 N N . ARG A 1 88 ? -20.350 -9.883 -20.883 1.00 78.25 88 ARG A N 1
ATOM 631 C CA . ARG A 1 88 ? -21.558 -9.831 -21.720 1.00 78.25 88 ARG A CA 1
ATOM 632 C C . ARG A 1 88 ? -21.396 -8.932 -22.950 1.00 78.25 88 ARG A C 1
ATOM 634 O O . ARG A 1 88 ? -22.144 -9.126 -23.901 1.00 78.25 88 ARG A O 1
ATOM 641 N N . LEU A 1 89 ? -20.464 -7.977 -22.933 1.00 79.44 89 LEU A N 1
ATOM 642 C CA . LEU A 1 89 ? -20.226 -7.014 -24.019 1.00 79.44 89 LEU A CA 1
ATOM 643 C C . LEU A 1 89 ? -19.049 -7.399 -24.925 1.00 79.44 89 LEU A C 1
ATOM 645 O O . LEU A 1 89 ? -19.093 -7.152 -26.124 1.00 79.44 89 LEU A O 1
ATOM 649 N N . LEU A 1 90 ? -18.019 -8.024 -24.364 1.00 76.00 90 LEU A N 1
ATOM 650 C CA . LEU A 1 90 ? -16.895 -8.627 -25.065 1.00 76.00 90 LEU A CA 1
ATOM 651 C C . LEU A 1 90 ? -16.666 -9.992 -24.406 1.00 76.00 90 LEU A C 1
ATOM 653 O O . LEU A 1 90 ? -16.401 -10.010 -23.203 1.00 76.00 90 LEU A O 1
ATOM 657 N N . PRO A 1 91 ? -16.756 -11.126 -25.125 1.00 63.50 91 PRO A N 1
ATOM 658 C CA . PRO A 1 91 ? -16.194 -12.381 -24.644 1.00 63.50 91 PRO A CA 1
ATOM 659 C C . PRO A 1 91 ? -14.680 -12.179 -24.568 1.00 63.50 91 PRO A C 1
ATOM 661 O O . PRO A 1 91 ? -13.946 -12.397 -25.529 1.00 63.50 91 PRO A O 1
ATOM 664 N N . VAL A 1 92 ? -14.234 -11.620 -23.444 1.00 64.38 92 VAL A N 1
ATOM 665 C CA . VAL A 1 92 ? -12.830 -11.387 -23.150 1.00 64.38 92 VAL A CA 1
ATOM 666 C C . VAL A 1 92 ? -12.241 -12.770 -22.929 1.00 64.38 92 VAL A C 1
ATOM 668 O O . VAL A 1 92 ? -12.367 -13.346 -21.849 1.00 64.38 92 VAL A O 1
ATOM 671 N N . ASP A 1 93 ? -11.658 -13.314 -23.994 1.00 59.94 93 ASP A N 1
ATOM 672 C CA . ASP A 1 93 ? -10.821 -14.502 -23.953 1.00 59.94 93 ASP A CA 1
ATOM 673 C C . ASP A 1 93 ? -9.586 -14.143 -23.122 1.00 59.94 93 ASP A C 1
ATOM 675 O O . ASP A 1 93 ? -8.588 -13.605 -23.607 1.00 59.94 93 ASP A O 1
ATOM 679 N N . PHE A 1 94 ? -9.701 -14.331 -21.808 1.00 60.59 94 PHE A N 1
ATOM 680 C CA . PHE A 1 94 ? -8.547 -14.380 -20.931 1.00 60.59 94 PHE A CA 1
ATOM 681 C C . PHE A 1 94 ? -7.792 -15.646 -21.311 1.00 60.59 94 PHE A C 1
ATOM 683 O O . PHE A 1 94 ? -8.030 -16.701 -20.728 1.00 60.59 94 PHE A O 1
ATOM 690 N N . GLY A 1 95 ? -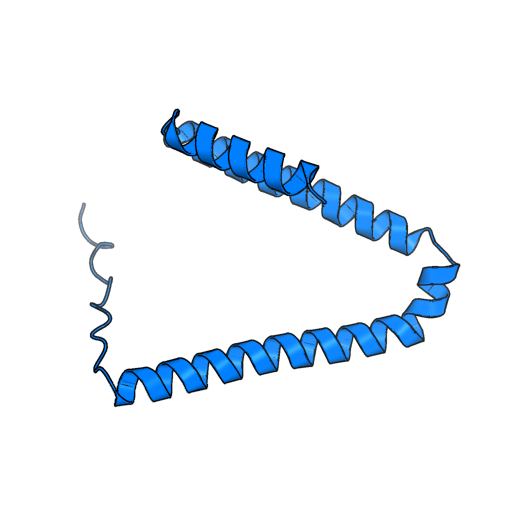6.928 -15.526 -22.324 1.00 52.31 95 GLY A N 1
ATOM 691 C CA . GLY A 1 95 ? -5.996 -16.559 -22.740 1.00 52.31 95 GLY A CA 1
ATOM 692 C C . GLY A 1 95 ? -5.345 -17.161 -21.503 1.00 52.31 95 GLY A C 1
ATOM 693 O O . GLY A 1 95 ? -4.576 -16.502 -20.798 1.00 52.31 95 GLY A O 1
ATOM 694 N N . ASP A 1 96 ? -5.756 -18.394 -21.223 1.00 48.09 96 ASP A N 1
ATOM 695 C CA . ASP A 1 96 ? -5.405 -19.184 -20.058 1.00 48.09 96 ASP A CA 1
ATOM 696 C C . ASP A 1 96 ? -3.882 -19.310 -19.979 1.00 48.09 96 ASP A C 1
ATOM 698 O O . ASP A 1 96 ? -3.237 -20.058 -20.715 1.00 48.09 96 ASP A O 1
ATOM 702 N N . GLY A 1 97 ? -3.281 -18.535 -19.078 1.00 51.81 97 GLY A N 1
ATOM 703 C CA . GLY A 1 97 ? -1.855 -18.558 -18.769 1.00 51.81 97 GLY A CA 1
ATOM 704 C C . GLY A 1 97 ? -1.435 -19.802 -17.984 1.00 51.81 97 GLY A C 1
ATOM 705 O O . GLY A 1 97 ? -0.656 -19.693 -17.035 1.00 51.81 97 GLY A O 1
ATOM 706 N N . LYS A 1 98 ? -1.929 -20.989 -18.354 1.00 59.91 98 LYS A N 1
ATOM 707 C CA . LYS A 1 98 ? -1.432 -22.278 -17.871 1.00 59.91 98 LYS A CA 1
ATOM 708 C C . LYS A 1 98 ? -0.784 -23.077 -19.001 1.00 59.91 98 LYS A C 1
ATOM 710 O O . LYS A 1 98 ? -1.354 -24.028 -19.520 1.00 59.91 98 LYS A O 1
ATOM 715 N N . LYS A 1 99 ? 0.499 -22.804 -19.258 1.00 51.91 99 LYS A N 1
ATOM 716 C CA . LYS A 1 99 ? 1.463 -23.882 -19.544 1.00 51.91 99 LYS A CA 1
ATOM 717 C C . LYS A 1 99 ? 2.899 -23.415 -19.329 1.00 51.91 99 LYS A C 1
ATOM 719 O O . LYS A 1 99 ? 3.416 -22.595 -20.073 1.00 51.91 99 LYS A O 1
ATOM 724 N N . GLY A 1 100 ? 3.532 -23.934 -18.282 1.00 48.91 100 GLY A N 1
ATOM 725 C CA . GLY A 1 100 ? 4.929 -23.625 -17.965 1.00 48.91 100 GLY A CA 1
ATOM 726 C C . GLY A 1 100 ? 5.453 -24.208 -16.652 1.00 48.91 100 GLY A C 1
ATOM 727 O O . GLY A 1 100 ? 6.560 -23.883 -16.244 1.00 48.91 100 GLY A O 1
ATOM 728 N N . ARG A 1 101 ? 4.683 -25.067 -15.973 1.00 56.16 101 ARG A N 1
ATOM 729 C CA . ARG A 1 101 ? 5.226 -26.023 -15.004 1.00 56.16 101 ARG A CA 1
ATOM 730 C C . ARG A 1 101 ? 5.066 -27.407 -15.606 1.00 56.16 101 ARG A C 1
ATOM 732 O O . ARG A 1 101 ? 4.037 -28.013 -15.369 1.00 56.16 101 ARG A O 1
ATOM 739 N N . GLU A 1 102 ? 6.013 -27.795 -16.454 1.00 59.91 102 GLU A N 1
ATOM 740 C CA . GLU A 1 102 ? 6.383 -29.178 -16.805 1.00 59.91 102 GLU A CA 1
ATOM 741 C C . GLU A 1 102 ? 7.331 -29.136 -18.011 1.00 59.91 102 GLU A C 1
ATOM 743 O O . GLU A 1 102 ? 6.885 -29.055 -19.155 1.00 59.91 102 GLU A O 1
ATOM 748 N N . SER A 1 103 ? 8.641 -29.125 -17.747 1.00 52.38 103 SER A N 1
ATOM 749 C CA . SER A 1 103 ? 9.680 -29.839 -18.513 1.00 52.38 103 SER A CA 1
ATOM 750 C C . SER A 1 103 ? 11.071 -29.469 -17.992 1.00 52.38 103 SER A C 1
ATOM 752 O O . SER A 1 103 ? 11.434 -28.294 -18.027 1.00 52.38 103 SER A O 1
ATOM 754 N N . GLY A 1 104 ? 11.837 -30.489 -17.590 1.00 44.47 104 GLY A N 1
ATOM 755 C CA . GLY A 1 104 ? 13.297 -30.459 -17.429 1.00 44.47 104 GLY A CA 1
ATOM 756 C C . GLY A 1 104 ? 13.781 -30.393 -15.997 1.00 44.47 104 GLY A C 1
ATOM 757 O O . GLY A 1 104 ? 14.277 -29.312 -15.621 1.00 44.47 104 GLY A O 1
#

Sequence (104 aa):
MGFVLLSLAAGVFIGWACPLSPRGVRLVQKATLAALFVLLGSMGAQLGANEAVLRSLDTMGLRALVLAGASVAGSVLLVYLFTRLLNRLLPVDFGDGKKGRESG